Protein AF-0000000067518694 (afdb_homodimer)

Sequence (152 aa):
MKNTDKRNRLDDMMFHYRVTKNNIVLIEYYGKQIMILKGTAAEKFLNKINHAHNDTEKQLIMAKVTGNFKRGNERQMKNTDKRNRLDDMMFHYRVTKNNIVLIEYYGKQIMILKGTAAEKFLNKINHAHNDTEKQLIMAKVTGNFKRGNERQ

Secondary structure (DSSP, 8-state):
------S----S--EEEEE-TTS-EEEEETTEEEEEE-HHHHHHHHHHHHH--SHHHHHHHHHHHHT---------/------S----S--EEEEE-TTS-EEEEETTEEEEEE-HHHHHHHHHHHHH--SHHHHHHHHHHHHT---------

Radius of gyration: 19.6 Å; Cα contacts (8 Å, |Δi|>4): 189; chains: 2; bounding box: 45×92×35 Å

Nearest PDB structures (foldseek):
  6a28-assembly1_B  TM=5.144E-01  e=1.623E+00  Deinococcus radiodurans R1 = ATCC 13939 = DSM 20539
  4cug-assembly1_B  TM=4.477E-01  e=6.730E+00  Rhodothermus marinus DSM 4252
  3gvp-assembly1_D  TM=3.751E-01  e=4.566E+00  Homo sapiens
  4c0q-assembly2_B  TM=6.934E-01  e=8.741E+00  Homo sapiens
  4c0q-assembly1_A  TM=6.419E-01  e=9.324E+00  Homo sapiens

Foldseek 3Di:
DPVPVVPDVVPPLQWDWDADPQLWIFIGGNRHGQDIDDDPRSVVLVVQCVPDPDSVSNSVSSCVVSVVDDPPDPPD/DPVPVVPDVVPPLQWDWDADPQLWIFIGGNRHGQDIDDDPRSVVLVVQCVPDPDSVSNSVSSCVVSVVDDPPCPPD

Organism: Bacillus anthracis (NCBI:txid1392)

Structure (mmCIF, N/CA/C/O backbone):
data_AF-0000000067518694-model_v1
#
loop_
_entity.id
_entity.type
_entity.pdbx_description
1 polymer 'Uncharacterized protein'
#
loop_
_atom_site.group_PDB
_atom_site.id
_atom_site.type_symbol
_atom_site.label_atom_id
_atom_site.label_alt_id
_atom_site.label_comp_id
_atom_site.label_asym_id
_atom_site.label_entity_id
_atom_site.label_seq_id
_atom_site.pdbx_PDB_ins_code
_atom_site.Cartn_x
_atom_site.Cartn_y
_atom_site.Cartn_z
_atom_site.occupancy
_atom_site.B_iso_or_equiv
_atom_site.auth_seq_id
_atom_site.auth_comp_id
_atom_site.auth_asym_id
_atom_site.auth_atom_id
_atom_site.pdbx_PDB_model_num
ATOM 1 N N . MET A 1 1 ? -4.824 47.688 8.5 1 35.81 1 MET A N 1
ATOM 2 C CA . MET A 1 1 ? -4.562 46.375 9.094 1 35.81 1 MET A CA 1
ATOM 3 C C . MET A 1 1 ? -4.566 45.281 8.031 1 35.81 1 MET A C 1
ATOM 5 O O . MET A 1 1 ? -5.543 45.156 7.297 1 35.81 1 MET A O 1
ATOM 9 N N . LYS A 1 2 ? -3.447 45.094 7.359 1 37.94 2 LYS A N 1
ATOM 10 C CA . LYS A 1 2 ? -3.277 44.125 6.285 1 37.94 2 LYS A CA 1
ATOM 11 C C . LYS A 1 2 ? -3.779 42.75 6.707 1 37.94 2 LYS A C 1
ATOM 13 O O . LYS A 1 2 ? -3.264 42.156 7.66 1 37.94 2 LYS A O 1
ATOM 18 N N . ASN A 1 3 ? -5.145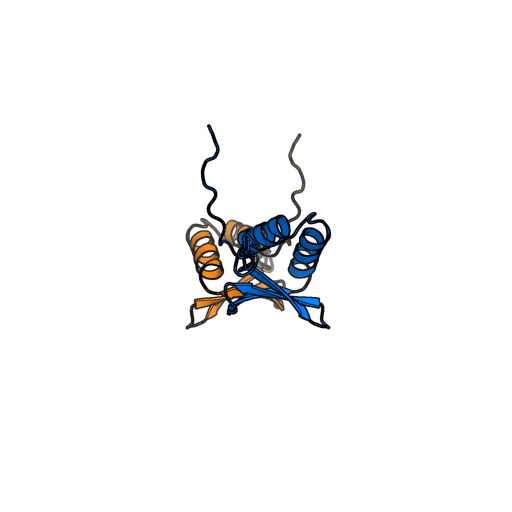 42.656 6.91 1 35.62 3 ASN A N 1
ATOM 19 C CA . ASN A 1 3 ? -5.75 41.344 7.188 1 35.62 3 ASN A CA 1
ATOM 20 C C . ASN A 1 3 ? -5.078 40.25 6.387 1 35.62 3 ASN A C 1
ATOM 22 O O . ASN A 1 3 ? -5.207 40.188 5.164 1 35.62 3 ASN A O 1
ATOM 26 N N . THR A 1 4 ? -3.777 40.062 6.523 1 41.81 4 THR A N 1
ATOM 27 C CA . THR A 1 4 ? -3.17 38.844 5.961 1 41.81 4 THR A CA 1
ATOM 28 C C . THR A 1 4 ? -4.102 37.656 6.109 1 41.81 4 THR A C 1
ATOM 30 O O . THR A 1 4 ? -4.676 37.438 7.18 1 41.81 4 THR A O 1
ATOM 33 N N . ASP A 1 5 ? -5.004 37.594 5.168 1 41 5 ASP A N 1
ATOM 34 C CA . ASP A 1 5 ? -5.902 36.438 5.074 1 41 5 ASP A CA 1
ATOM 35 C C . ASP A 1 5 ? -5.242 35.188 5.625 1 41 5 ASP A C 1
ATOM 37 O O . ASP A 1 5 ? -4.34 34.625 4.996 1 41 5 ASP A O 1
ATOM 41 N N . LYS A 1 6 ? -4.688 35.094 6.742 1 43.38 6 LYS A N 1
ATOM 42 C CA . LYS A 1 6 ? -4.211 33.906 7.465 1 43.38 6 LYS A CA 1
ATOM 43 C C . LYS A 1 6 ? -5.055 32.688 7.129 1 43.38 6 LYS A C 1
ATOM 45 O O . LYS A 1 6 ? -4.812 31.609 7.66 1 43.38 6 LYS A O 1
ATOM 50 N N . ARG A 1 7 ? -6.336 33.031 6.812 1 38.59 7 ARG A N 1
ATOM 51 C CA . ARG A 1 7 ? -7.219 31.875 6.797 1 38.59 7 ARG A CA 1
ATOM 52 C C . ARG A 1 7 ? -6.57 30.703 6.062 1 38.59 7 ARG A C 1
ATOM 54 O O . ARG A 1 7 ? -6.52 29.578 6.582 1 38.59 7 ARG A O 1
ATOM 61 N N . ASN A 1 8 ? -6.922 30.453 4.672 1 41.44 8 ASN A N 1
ATOM 62 C CA . ASN A 1 8 ? -7.297 29.328 3.812 1 41.44 8 ASN A CA 1
ATOM 63 C C . ASN A 1 8 ? -6.082 28.516 3.391 1 41.44 8 ASN A C 1
ATOM 65 O O . ASN A 1 8 ? -6.062 27.938 2.299 1 41.44 8 ASN A O 1
ATOM 69 N N . ARG A 1 9 ? -4.977 28.953 3.568 1 43.22 9 ARG A N 1
ATOM 70 C CA . ARG A 1 9 ? -3.865 28.062 3.258 1 43.22 9 ARG A CA 1
ATOM 71 C C . ARG A 1 9 ? -4.09 26.672 3.857 1 43.22 9 ARG A C 1
ATOM 73 O O . ARG A 1 9 ? -3.414 26.297 4.812 1 43.22 9 ARG A O 1
ATOM 80 N N . LEU A 1 10 ? -5.25 26.375 4.312 1 45.94 10 LEU A N 1
ATOM 81 C CA . LEU A 1 10 ? -5.598 25.016 4.668 1 45.94 10 LEU A CA 1
ATOM 82 C C . LEU A 1 10 ? -4.629 24.016 4.027 1 45.94 10 LEU A C 1
ATOM 84 O O . LEU A 1 10 ? -4.535 23.938 2.801 1 45.94 10 LEU A O 1
ATOM 88 N N . ASP A 1 11 ? -3.482 23.938 4.555 1 52.94 11 ASP A N 1
ATOM 89 C CA . ASP A 1 11 ? -2.342 23.078 4.262 1 52.94 11 ASP A CA 1
ATOM 90 C C . ASP A 1 11 ? -2.764 21.875 3.424 1 52.94 11 ASP A C 1
ATOM 92 O O . ASP A 1 11 ? -3.869 21.359 3.586 1 52.94 11 ASP A O 1
ATOM 96 N N . ASP A 1 12 ? -2.494 21.906 2.113 1 67.25 12 ASP A N 1
ATOM 97 C CA . ASP A 1 12 ? -2.477 20.906 1.052 1 67.25 12 ASP A CA 1
ATOM 98 C C . ASP A 1 12 ? -2.229 19.516 1.618 1 67.25 12 ASP A C 1
ATOM 100 O O . ASP A 1 12 ? -1.441 18.75 1.063 1 67.25 12 ASP A O 1
ATOM 104 N N . MET A 1 13 ? -2.68 19.391 2.893 1 86.12 13 MET A N 1
ATOM 105 C CA . MET A 1 13 ? -2.592 18.047 3.441 1 86.12 13 MET A CA 1
ATOM 106 C C . MET A 1 13 ? -3.816 17.219 3.059 1 86.12 13 MET A C 1
ATOM 108 O O . MET A 1 13 ? -4.777 17.141 3.824 1 86.12 13 MET A O 1
ATOM 112 N N . MET A 1 14 ? -3.818 16.688 1.985 1 94.06 14 MET A N 1
ATOM 113 C CA . MET A 1 14 ? -4.93 15.914 1.434 1 94.06 14 MET A CA 1
ATOM 114 C C . MET A 1 14 ? -4.914 14.484 1.958 1 94.06 14 MET A C 1
ATOM 116 O O . MET A 1 14 ? -5.961 13.844 2.062 1 94.06 14 MET A O 1
ATOM 120 N N . PHE A 1 15 ? -3.738 14.203 2.277 1 97.31 15 PHE A N 1
ATOM 121 C CA . PHE A 1 15 ? -3.623 12.859 2.83 1 97.31 15 PHE A CA 1
ATOM 122 C C . PHE A 1 15 ? -3.736 12.891 4.348 1 97.31 15 PHE A C 1
ATOM 124 O O . PHE A 1 15 ? -3.197 13.789 5 1 97.31 15 PHE A O 1
ATOM 131 N N . HIS A 1 16 ? -4.438 11.914 4.891 1 97.69 16 HIS A N 1
ATOM 132 C CA .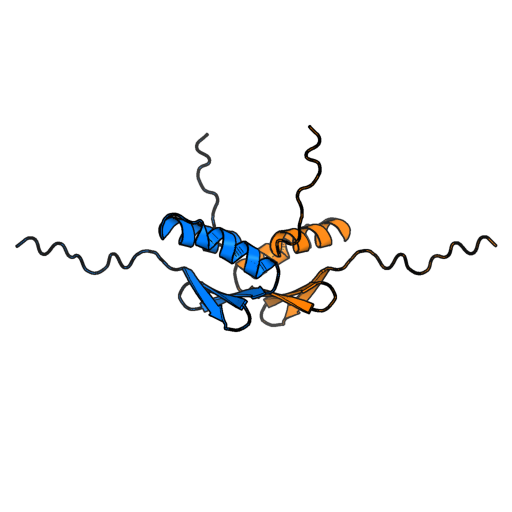 HIS A 1 16 ? -4.535 11.672 6.328 1 97.69 16 HIS A CA 1
ATOM 133 C C . HIS A 1 16 ? -4.414 10.18 6.637 1 97.69 16 HIS A C 1
ATOM 135 O O . HIS A 1 16 ? -4.73 9.344 5.793 1 97.69 16 HIS A O 1
ATOM 141 N N . TYR A 1 17 ? -3.887 9.875 7.773 1 98.44 17 TYR A N 1
ATOM 142 C CA . TYR A 1 17 ? -3.893 8.484 8.227 1 98.44 17 TYR A CA 1
ATOM 143 C C . TYR A 1 17 ? -4.387 8.391 9.664 1 98.44 17 TYR A C 1
ATOM 145 O O . TYR A 1 17 ? -4.297 9.352 10.43 1 98.44 17 TYR A O 1
ATOM 153 N N . ARG A 1 18 ? -4.973 7.223 9.969 1 98.19 18 ARG A N 1
ATOM 154 C CA . ARG A 1 18 ? -5.371 6.875 11.328 1 98.19 18 ARG A CA 1
ATOM 155 C C . ARG A 1 18 ? -4.863 5.488 11.711 1 98.19 18 ARG A C 1
ATOM 157 O O . ARG A 1 18 ? -4.738 4.609 10.852 1 98.19 18 ARG A O 1
ATOM 164 N N . VAL A 1 19 ? -4.586 5.371 13.031 1 98.19 19 VAL A N 1
ATOM 165 C CA . VAL A 1 19 ? -4.148 4.086 13.562 1 98.19 19 VAL A CA 1
ATOM 166 C C . VAL A 1 19 ? -5.195 3.541 14.531 1 98.19 19 VAL A C 1
ATOM 168 O O . VAL A 1 19 ? -5.625 4.242 15.445 1 98.19 19 VAL A O 1
ATOM 171 N N . THR A 1 20 ? -5.637 2.307 14.172 1 97.81 20 THR A N 1
ATOM 172 C CA . THR A 1 20 ? -6.613 1.69 15.062 1 97.81 20 THR A CA 1
ATOM 173 C C . THR A 1 20 ? -5.922 0.986 16.219 1 97.81 20 THR A C 1
ATOM 175 O O . THR A 1 20 ? -4.699 0.834 16.219 1 97.81 20 THR A O 1
ATOM 178 N N . LYS A 1 21 ? -6.668 0.574 17.281 1 95.12 21 LYS A N 1
ATOM 179 C CA . LYS A 1 21 ? -6.148 -0.087 18.469 1 95.12 21 LYS A CA 1
ATOM 180 C C . LYS A 1 21 ? -5.402 -1.368 18.109 1 95.12 21 LYS A C 1
ATOM 182 O O . LYS A 1 21 ? -4.438 -1.741 18.781 1 95.12 21 LYS A O 1
ATOM 187 N N . ASN A 1 22 ? -5.746 -1.997 16.953 1 94.5 22 ASN A N 1
ATOM 188 C CA . ASN A 1 22 ? -5.133 -3.25 16.531 1 94.5 22 ASN A CA 1
ATOM 189 C C . ASN A 1 22 ? -3.965 -3.008 15.578 1 94.5 22 ASN A C 1
ATOM 191 O O . ASN A 1 22 ? -3.578 -3.902 14.82 1 94.5 22 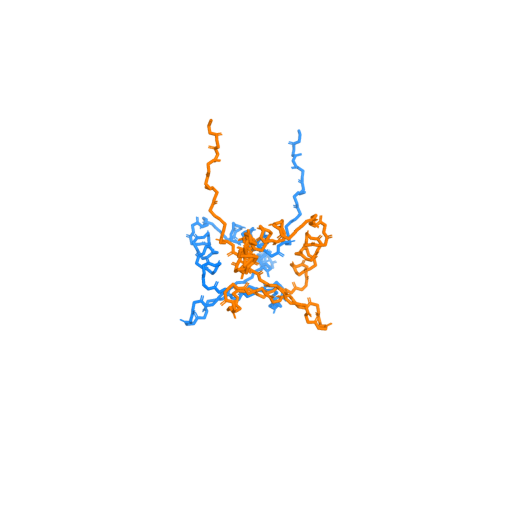ASN A O 1
ATOM 195 N N . ASN A 1 23 ? -3.488 -1.803 15.539 1 95.31 23 ASN A N 1
ATOM 196 C CA . ASN A 1 23 ? -2.311 -1.407 14.773 1 95.31 23 ASN A CA 1
ATOM 197 C C . ASN A 1 23 ? -2.559 -1.52 13.266 1 95.31 23 ASN A C 1
ATOM 199 O O . ASN A 1 23 ? -1.645 -1.846 12.508 1 95.31 23 ASN A O 1
ATOM 203 N N . ILE A 1 24 ? -3.814 -1.326 12.945 1 98.19 24 ILE A N 1
ATOM 204 C CA . ILE A 1 24 ? -4.199 -1.18 11.547 1 98.19 24 ILE A CA 1
ATOM 205 C C . ILE A 1 24 ? -4.117 0.289 11.141 1 98.19 24 ILE A C 1
ATOM 207 O O . ILE A 1 24 ? -4.527 1.174 11.891 1 98.19 24 ILE A O 1
ATOM 211 N N . VAL A 1 25 ? -3.477 0.532 9.891 1 98.75 25 VAL A N 1
ATOM 212 C CA . VAL A 1 25 ? -3.354 1.906 9.414 1 98.75 25 VAL A CA 1
ATOM 213 C C . VAL A 1 25 ? -4.352 2.152 8.281 1 98.75 25 VAL A C 1
ATOM 215 O O . VAL A 1 25 ? -4.375 1.413 7.297 1 98.75 25 VAL A O 1
ATOM 218 N N . LEU A 1 26 ? -5.223 3.141 8.461 1 98.75 26 LEU A N 1
ATOM 219 C CA . LEU A 1 26 ? -6.152 3.604 7.441 1 98.75 26 LEU A CA 1
ATOM 220 C C . LEU A 1 26 ? -5.645 4.887 6.785 1 98.75 26 LEU A C 1
ATOM 222 O O . LEU A 1 26 ? -5.441 5.895 7.465 1 98.75 26 LEU A O 1
ATOM 226 N N . ILE A 1 27 ? -5.387 4.805 5.512 1 98.44 27 ILE A N 1
ATOM 227 C CA . ILE A 1 27 ? -4.922 5.988 4.797 1 98.44 27 ILE A CA 1
ATOM 228 C C . ILE A 1 27 ? -6.051 6.543 3.928 1 98.44 27 ILE A C 1
ATOM 230 O O . ILE A 1 27 ? -6.688 5.797 3.178 1 98.44 27 ILE A O 1
ATOM 234 N N . GLU A 1 28 ? -6.258 7.875 4.078 1 98 28 GLU A N 1
ATOM 235 C CA . GLU A 1 28 ? -7.32 8.57 3.359 1 98 28 GLU A CA 1
ATOM 236 C C . GLU A 1 28 ? -6.754 9.633 2.428 1 98 28 GLU A C 1
ATOM 238 O O . GLU A 1 28 ? -5.742 10.266 2.738 1 98 28 GLU A O 1
ATOM 243 N N . TYR A 1 29 ? -7.387 9.781 1.304 1 95.94 29 TYR A N 1
ATOM 244 C CA . TYR A 1 29 ? -7.16 10.859 0.343 1 95.94 29 TYR A CA 1
ATOM 245 C C . TYR A 1 29 ? -8.445 11.633 0.079 1 95.94 29 TYR A C 1
ATOM 247 O O . TYR A 1 29 ? -9.445 11.055 -0.359 1 95.94 29 TYR A O 1
ATOM 255 N N . TYR A 1 30 ? -8.469 12.961 0.428 1 94.44 30 TYR A N 1
ATOM 256 C CA . TYR A 1 30 ? -9.656 13.797 0.328 1 94.44 30 TYR A CA 1
ATOM 257 C C . TYR A 1 30 ? -10.828 13.172 1.082 1 94.44 30 TYR A C 1
ATOM 259 O O . TYR A 1 30 ? -11.953 13.133 0.576 1 94.44 30 TYR A O 1
ATOM 267 N N . GLY A 1 31 ? -10.484 12.523 2.193 1 94.19 31 GLY A N 1
ATOM 268 C CA . GLY A 1 31 ? -11.516 12.008 3.078 1 94.19 31 GLY A CA 1
ATOM 269 C C . GLY A 1 31 ? -11.969 10.602 2.719 1 94.19 31 GLY A C 1
ATOM 270 O O . GLY A 1 31 ? -12.781 10.008 3.424 1 94.19 31 GLY A O 1
ATOM 271 N N . LYS A 1 32 ? -11.398 10.109 1.646 1 95.5 32 LYS A N 1
ATOM 272 C CA . LYS A 1 32 ? -11.75 8.758 1.218 1 95.5 32 LYS A CA 1
ATOM 273 C C . LYS A 1 32 ? -10.664 7.754 1.604 1 95.5 32 LYS A C 1
ATOM 275 O O . LYS A 1 32 ? -9.477 8.023 1.428 1 95.5 32 LYS A O 1
ATOM 280 N N . GLN A 1 33 ? -11.164 6.664 2.217 1 97.5 33 GLN A N 1
ATOM 281 C CA . GLN A 1 33 ? -10.211 5.613 2.549 1 97.5 33 GLN A CA 1
ATOM 282 C C . GLN A 1 33 ? -9.75 4.871 1.297 1 97.5 33 GLN A C 1
ATOM 284 O O . GLN A 1 33 ? -10.547 4.203 0.638 1 97.5 33 GLN A O 1
ATOM 289 N N . ILE A 1 34 ? -8.406 4.945 1.05 1 97.62 34 ILE A N 1
ATOM 290 C CA . ILE A 1 34 ? -7.965 4.383 -0.22 1 97.62 34 ILE A CA 1
ATOM 291 C C . ILE A 1 34 ? -6.914 3.303 0.032 1 97.62 34 ILE A C 1
ATOM 293 O O . ILE A 1 34 ? -6.484 2.619 -0.899 1 97.62 34 ILE A O 1
ATOM 297 N N . MET A 1 35 ? -6.484 3.139 1.305 1 98.5 35 MET A N 1
ATOM 298 C CA . MET A 1 35 ? -5.512 2.096 1.617 1 98.5 35 MET A CA 1
ATOM 299 C C . MET A 1 35 ? -5.625 1.665 3.076 1 98.5 35 MET A C 1
ATOM 301 O O . MET A 1 35 ? -5.824 2.5 3.959 1 98.5 35 MET A O 1
ATOM 305 N N . ILE A 1 36 ? -5.551 0.308 3.264 1 98.75 36 ILE A N 1
ATOM 306 C CA . ILE A 1 36 ? -5.488 -0.287 4.594 1 98.75 36 ILE A CA 1
ATOM 307 C C . ILE A 1 36 ? -4.223 -1.133 4.723 1 98.75 36 ILE A C 1
ATOM 309 O O . ILE A 1 36 ? -3.945 -1.979 3.869 1 98.75 36 ILE A O 1
ATOM 313 N N . LEU A 1 37 ? -3.43 -0.839 5.672 1 98.44 37 LEU A N 1
ATOM 314 C CA . LEU A 1 37 ? -2.193 -1.561 5.949 1 98.44 37 LEU A CA 1
ATOM 315 C C . LEU A 1 37 ? -2.289 -2.318 7.266 1 98.44 37 LEU A C 1
ATOM 317 O O . LEU A 1 37 ? -2.799 -1.79 8.258 1 98.44 37 LEU A O 1
ATOM 321 N N . LYS A 1 38 ? -1.817 -3.578 7.238 1 97.75 38 LYS A N 1
ATOM 322 C CA . LYS A 1 38 ? -1.792 -4.414 8.438 1 97.75 38 LYS A CA 1
ATOM 323 C C . LYS A 1 38 ? -0.418 -5.047 8.641 1 97.75 38 LYS A C 1
ATOM 325 O O . LYS A 1 38 ? 0.394 -5.086 7.711 1 97.75 38 LYS A O 1
ATOM 330 N N . GLY A 1 39 ? -0.158 -5.465 9.859 1 94.56 39 GLY A N 1
ATOM 331 C CA . GLY A 1 39 ? 1.055 -6.211 10.156 1 94.56 39 GLY A CA 1
ATOM 332 C C . GLY A 1 39 ? 2.322 -5.453 9.805 1 94.56 39 GLY A C 1
ATOM 333 O O . GLY A 1 39 ? 2.471 -4.285 10.172 1 94.56 39 GLY A O 1
ATOM 334 N N . THR A 1 40 ? 3.195 -6.129 9.086 1 93.81 40 THR A N 1
ATOM 335 C CA . THR A 1 40 ? 4.512 -5.586 8.766 1 93.81 40 THR A CA 1
ATOM 336 C C . THR A 1 40 ? 4.387 -4.336 7.902 1 93.81 40 THR A C 1
ATOM 338 O O . THR A 1 40 ? 5.148 -3.381 8.07 1 93.81 40 THR A O 1
ATOM 341 N N . ALA A 1 41 ? 3.449 -4.262 7.004 1 95.69 41 ALA A N 1
ATOM 342 C CA . ALA A 1 41 ? 3.232 -3.098 6.152 1 95.69 41 ALA A CA 1
ATOM 343 C C . ALA A 1 41 ? 2.877 -1.867 6.98 1 95.69 41 ALA A C 1
ATOM 345 O O . ALA A 1 41 ? 3.379 -0.771 6.723 1 95.69 41 ALA A O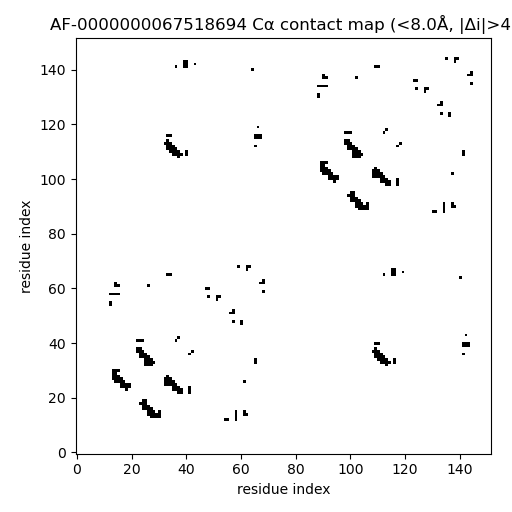 1
ATOM 346 N N . ALA A 1 42 ? 2.016 -2.117 8 1 98 42 ALA A N 1
ATOM 347 C CA . ALA A 1 42 ? 1.637 -1.025 8.898 1 98 42 ALA A CA 1
ATOM 348 C C . ALA A 1 42 ? 2.84 -0.53 9.695 1 98 42 ALA A C 1
ATOM 350 O O . ALA A 1 42 ? 3.057 0.678 9.812 1 98 42 ALA A O 1
ATOM 351 N N . GLU A 1 43 ? 3.617 -1.479 10.188 1 96.88 43 GLU A N 1
ATOM 352 C CA . GLU A 1 43 ? 4.785 -1.141 10.992 1 96.88 43 GLU A CA 1
ATOM 353 C C . GLU A 1 43 ? 5.785 -0.303 10.203 1 96.88 43 GLU A C 1
ATOM 355 O O . GLU A 1 43 ? 6.293 0.702 10.703 1 96.88 43 GLU A O 1
ATOM 360 N N . LYS A 1 44 ? 5.98 -0.675 8.969 1 96.06 44 LYS A N 1
ATOM 361 C CA . LYS A 1 44 ? 6.941 0.029 8.117 1 96.06 44 LYS A CA 1
ATOM 362 C C . LYS A 1 44 ? 6.449 1.433 7.781 1 96.06 44 LYS A C 1
ATOM 364 O O . LYS A 1 44 ? 7.219 2.393 7.816 1 96.06 44 LYS A O 1
ATOM 369 N N . PHE A 1 45 ? 5.168 1.543 7.496 1 97.81 45 PHE A N 1
ATOM 370 C CA . PHE A 1 45 ? 4.578 2.846 7.215 1 97.81 45 PHE A CA 1
ATOM 371 C C . PHE A 1 45 ? 4.719 3.773 8.414 1 97.81 45 PHE A C 1
ATOM 373 O O . PHE A 1 45 ? 5.156 4.918 8.273 1 97.81 45 PHE A O 1
ATOM 380 N N . LEU A 1 46 ? 4.383 3.258 9.578 1 98.06 46 LEU A N 1
ATOM 381 C CA . LEU A 1 46 ? 4.41 4.074 10.789 1 98.06 46 LEU A CA 1
ATOM 382 C C . LEU A 1 46 ? 5.836 4.492 11.125 1 98.06 46 LEU A C 1
ATOM 384 O O . LEU A 1 46 ? 6.062 5.605 11.609 1 98.06 46 LEU A O 1
ATOM 388 N N . ASN A 1 47 ? 6.781 3.549 10.906 1 97.5 47 ASN A N 1
ATOM 389 C CA . ASN A 1 47 ? 8.18 3.896 11.125 1 97.5 47 ASN A CA 1
ATOM 390 C C . ASN A 1 47 ? 8.609 5.078 10.258 1 97.5 47 ASN A C 1
ATOM 392 O O . ASN A 1 47 ? 9.258 6.004 10.742 1 97.5 47 ASN A O 1
ATOM 396 N N . LYS A 1 48 ? 8.172 5.078 8.977 1 97.56 48 LYS A N 1
ATOM 397 C CA . LYS A 1 48 ? 8.477 6.176 8.07 1 97.56 48 LYS A CA 1
ATOM 398 C C . LYS A 1 48 ? 7.824 7.477 8.531 1 97.56 48 LYS A C 1
ATOM 400 O O . LYS A 1 48 ? 8.461 8.531 8.547 1 97.56 48 LYS A O 1
ATOM 405 N N . ILE A 1 49 ? 6.605 7.375 8.961 1 98.06 49 ILE A N 1
ATOM 406 C CA . ILE A 1 49 ? 5.828 8.539 9.383 1 98.06 49 ILE A CA 1
ATOM 407 C C . ILE A 1 49 ? 6.453 9.141 10.641 1 98.06 49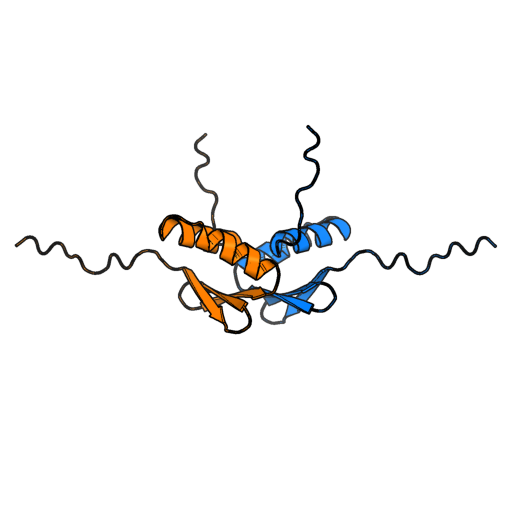 ILE A C 1
ATOM 409 O O . ILE A 1 49 ? 6.562 10.367 10.758 1 98.06 49 ILE A O 1
ATOM 413 N N . ASN A 1 50 ? 6.852 8.273 11.508 1 97.5 50 ASN A N 1
ATOM 414 C CA . ASN A 1 50 ? 7.406 8.727 12.781 1 97.5 50 ASN A CA 1
ATOM 415 C C . ASN A 1 50 ? 8.773 9.391 12.594 1 97.5 50 ASN A C 1
ATOM 417 O O . ASN A 1 50 ? 9.195 10.188 13.43 1 97.5 50 ASN A O 1
ATOM 421 N N . HIS A 1 51 ? 9.43 9.07 11.5 1 97.88 51 HIS A N 1
ATOM 422 C CA . HIS A 1 51 ? 10.758 9.633 11.25 1 97.88 51 HIS A CA 1
ATOM 423 C C . HIS A 1 51 ? 10.672 10.867 10.352 1 97.88 51 HIS A C 1
ATOM 425 O O . HIS A 1 51 ? 11.68 11.516 10.086 1 97.88 51 HIS A O 1
ATOM 431 N N . ALA A 1 52 ? 9.477 11.148 9.82 1 97.06 52 ALA A N 1
ATOM 432 C CA . ALA A 1 52 ? 9.281 12.352 9.008 1 97.06 52 ALA A CA 1
ATOM 433 C C . ALA A 1 52 ? 9.484 13.617 9.844 1 97.06 52 ALA A C 1
ATOM 435 O O . ALA A 1 52 ? 9.055 13.68 10.992 1 97.06 52 ALA A O 1
ATOM 436 N N . HIS A 1 53 ? 10.07 14.578 9.266 1 96.62 53 HIS A N 1
ATOM 437 C CA . HIS A 1 53 ? 10.477 15.773 10.008 1 96.62 53 HIS A CA 1
ATOM 438 C C . HIS A 1 53 ? 9.352 16.797 10.047 1 96.62 53 HIS A C 1
ATOM 440 O O . HIS A 1 53 ? 9.336 17.672 10.922 1 96.62 53 HIS A O 1
ATOM 446 N N . ASN A 1 54 ? 8.5 16.766 9.07 1 95.38 54 ASN A N 1
ATOM 447 C CA . ASN A 1 54 ? 7.418 17.75 8.992 1 95.38 54 ASN A CA 1
ATOM 448 C C . ASN A 1 54 ? 6.211 17.203 8.242 1 95.38 54 ASN A C 1
ATOM 450 O O . ASN A 1 54 ? 6.254 16.078 7.727 1 95.38 54 ASN A O 1
ATOM 454 N N . ASP A 1 55 ? 5.195 18 8.195 1 94.12 55 ASP A N 1
A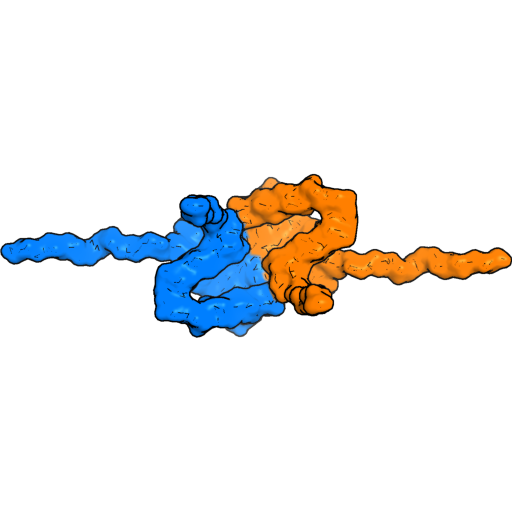TOM 455 C CA . ASP A 1 55 ? 3.934 17.562 7.613 1 94.12 55 ASP A CA 1
ATOM 456 C C . ASP A 1 55 ? 4.074 17.328 6.109 1 94.12 55 ASP A C 1
ATOM 458 O O . ASP A 1 55 ? 3.426 16.453 5.543 1 94.12 55 ASP A O 1
ATOM 462 N N . THR A 1 56 ? 4.836 18.156 5.5 1 94.38 56 THR A N 1
ATOM 463 C CA . THR A 1 56 ? 5.051 18 4.066 1 94.38 56 THR A CA 1
ATOM 464 C C . THR A 1 56 ? 5.637 16.625 3.756 1 94.38 56 THR A C 1
ATOM 466 O O . THR A 1 56 ? 5.207 15.961 2.811 1 94.38 56 THR A O 1
ATOM 469 N N . GLU A 1 57 ? 6.535 16.156 4.59 1 95.81 57 GLU 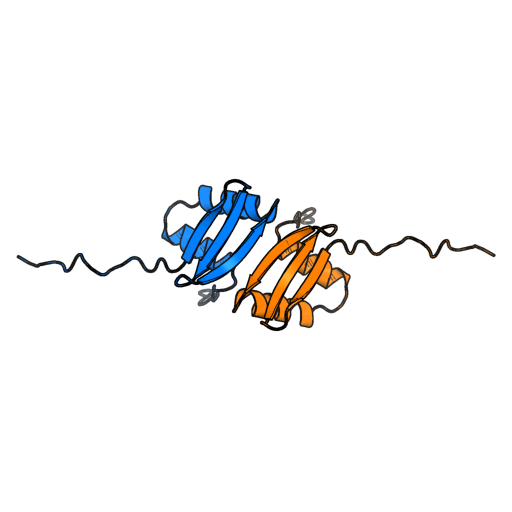A N 1
ATOM 470 C CA . GLU A 1 57 ? 7.148 14.852 4.414 1 95.81 57 GLU A CA 1
ATOM 471 C C . GLU A 1 57 ? 6.145 13.734 4.66 1 95.81 57 GLU A C 1
ATOM 473 O O . GLU A 1 57 ? 6.133 12.727 3.943 1 95.81 57 GLU A O 1
ATOM 478 N N . LYS A 1 58 ? 5.324 13.875 5.633 1 97.5 58 LYS A N 1
ATOM 479 C CA . LYS A 1 58 ? 4.277 12.891 5.891 1 97.5 58 LYS A CA 1
ATOM 480 C C . LYS A 1 58 ? 3.318 12.789 4.711 1 97.5 58 LYS A C 1
ATOM 482 O O . LYS A 1 58 ? 2.904 11.688 4.336 1 97.5 58 LYS A O 1
ATOM 487 N N . GLN A 1 59 ? 3.037 14 4.141 1 96.88 59 GLN A N 1
ATOM 488 C CA . GLN A 1 59 ? 2.174 14.016 2.967 1 96.88 59 GLN A CA 1
ATOM 489 C C . GLN A 1 59 ? 2.809 13.25 1.807 1 96.88 59 GLN A C 1
ATOM 491 O O . GLN A 1 59 ? 2.135 12.484 1.118 1 96.88 59 GLN A O 1
ATOM 496 N N . LEU A 1 60 ? 4.121 13.391 1.676 1 95.56 60 LEU A N 1
ATOM 497 C CA . LEU A 1 60 ? 4.863 12.734 0.604 1 95.56 60 LEU A CA 1
ATOM 498 C C . LEU A 1 60 ? 4.906 11.219 0.818 1 95.56 60 LEU A C 1
ATOM 500 O O . LEU A 1 60 ? 4.734 10.453 -0.129 1 95.56 60 LEU A O 1
ATOM 504 N N . ILE A 1 61 ? 5.07 10.805 2.039 1 96.81 61 ILE A N 1
ATOM 505 C CA . ILE A 1 61 ? 5.113 9.383 2.369 1 96.81 61 ILE A CA 1
ATOM 506 C C . ILE A 1 61 ? 3.783 8.727 2.008 1 96.81 61 ILE A C 1
ATOM 508 O O . ILE A 1 61 ? 3.758 7.668 1.371 1 96.81 61 ILE A O 1
ATOM 512 N N . MET A 1 62 ? 2.709 9.398 2.361 1 97.44 62 MET A N 1
ATOM 513 C CA . MET A 1 62 ? 1.392 8.836 2.074 1 97.44 62 MET A CA 1
ATOM 514 C C . MET A 1 62 ? 1.111 8.844 0.575 1 97.44 62 MET A C 1
ATOM 516 O O . MET A 1 62 ? 0.541 7.895 0.039 1 97.44 62 MET A O 1
ATOM 520 N N . ALA A 1 63 ? 1.509 9.891 -0.071 1 96.44 63 ALA A N 1
ATOM 521 C CA . ALA A 1 63 ? 1.344 9.945 -1.521 1 96.44 63 ALA A CA 1
ATOM 522 C C . ALA A 1 63 ? 2.098 8.812 -2.203 1 96.44 63 ALA A C 1
ATOM 524 O O . ALA A 1 63 ? 1.565 8.156 -3.105 1 96.44 63 ALA A O 1
ATOM 525 N N . LYS A 1 64 ? 3.281 8.5 -1.755 1 94.25 64 LYS A N 1
ATOM 526 C CA . LYS A 1 64 ? 4.121 7.477 -2.357 1 94.25 64 LYS A CA 1
ATOM 527 C C . LYS A 1 64 ? 3.553 6.082 -2.111 1 94.25 64 LYS A C 1
ATOM 529 O O . LYS A 1 64 ? 3.438 5.277 -3.039 1 94.25 64 LYS A O 1
ATOM 534 N N . VAL A 1 65 ? 3.148 5.879 -0.881 1 95.81 65 VAL A N 1
ATOM 535 C CA . VAL A 1 65 ? 2.715 4.527 -0.554 1 95.81 65 VAL A CA 1
ATOM 536 C C . VAL A 1 65 ? 1.394 4.223 -1.258 1 95.81 65 VAL A C 1
ATOM 538 O O . VAL A 1 65 ? 1.112 3.068 -1.591 1 95.81 65 VAL A O 1
ATOM 541 N N . THR A 1 66 ? 0.564 5.246 -1.572 1 95.94 66 THR A N 1
ATOM 542 C CA . THR A 1 66 ? -0.722 5.039 -2.23 1 95.94 66 THR A CA 1
ATOM 543 C C . THR A 1 66 ? -0.575 5.137 -3.746 1 95.94 66 THR A C 1
ATOM 545 O O . THR A 1 66 ? -1.537 4.914 -4.484 1 95.94 66 THR A O 1
ATOM 548 N N . GLY A 1 67 ? 0.606 5.469 -4.234 1 91.06 67 GLY A N 1
ATOM 549 C CA . GLY A 1 67 ? 0.828 5.57 -5.668 1 91.06 67 GLY A CA 1
ATOM 550 C C . GLY A 1 67 ? 0.304 6.867 -6.262 1 91.06 67 GLY A C 1
ATOM 551 O O . GLY A 1 67 ? 0.08 6.953 -7.469 1 91.06 67 GLY A O 1
ATOM 552 N N . ASN A 1 68 ? 0.006 7.766 -5.441 1 91.12 68 ASN A N 1
ATOM 553 C CA . ASN A 1 68 ? -0.51 9.047 -5.914 1 91.12 68 ASN A CA 1
ATOM 554 C C . ASN A 1 68 ? 0.59 10.102 -5.977 1 91.12 68 ASN A C 1
ATOM 556 O O . ASN A 1 68 ? 0.365 11.258 -5.621 1 91.12 68 ASN A O 1
ATOM 560 N N . PHE A 1 69 ? 1.739 9.617 -6.273 1 88 69 PHE A N 1
ATOM 561 C CA . PHE A 1 69 ? 2.908 10.484 -6.367 1 88 69 PHE A CA 1
ATOM 562 C C . PHE A 1 69 ? 3.424 10.547 -7.797 1 88 69 PHE A C 1
ATOM 564 O O . PHE A 1 69 ? 3.559 9.516 -8.461 1 88 69 PHE A O 1
ATOM 571 N N . LYS A 1 70 ? 3.373 11.656 -8.562 1 79.56 70 LYS A N 1
ATOM 572 C CA . LYS A 1 70 ? 3.941 11.82 -9.898 1 79.56 70 LYS A CA 1
ATOM 573 C C . LYS A 1 70 ? 5.414 12.227 -9.828 1 79.56 70 LYS A C 1
ATOM 575 O O . LYS A 1 70 ? 5.777 13.125 -9.07 1 79.56 70 LYS A O 1
ATOM 580 N N . ARG A 1 71 ? 6.355 11.305 -10.234 1 66.19 71 ARG A N 1
ATOM 581 C CA . ARG A 1 71 ? 7.773 11.656 -10.234 1 66.19 71 ARG A CA 1
ATOM 582 C C . ARG A 1 71 ? 8.047 12.828 -11.164 1 66.19 71 ARG A C 1
ATOM 584 O O . ARG A 1 71 ? 7.621 12.828 -12.32 1 66.19 71 ARG A O 1
ATOM 591 N N . GLY A 1 72 ? 7.559 13.883 -11.086 1 48.41 72 GLY A N 1
ATOM 592 C CA . GLY A 1 72 ? 7.902 14.93 -12.031 1 48.41 72 GLY A CA 1
ATOM 593 C C . GLY A 1 72 ? 9.383 14.977 -12.359 1 48.41 72 GLY A C 1
ATOM 594 O O . GLY A 1 72 ? 10.133 14.062 -12 1 48.41 72 GLY A O 1
ATOM 595 N N . ASN A 1 73 ? 10.07 16.406 -12.5 1 43.47 73 ASN A N 1
ATOM 596 C CA . ASN A 1 73 ? 11.281 16.859 -13.18 1 43.47 73 ASN A CA 1
ATOM 597 C C . ASN A 1 73 ? 12.531 16.297 -12.516 1 43.47 73 ASN A C 1
ATOM 599 O O . ASN A 1 73 ? 12.812 16.594 -11.352 1 43.47 73 ASN A O 1
ATOM 603 N N . GLU A 1 74 ? 12.836 14.867 -12.578 1 39.66 74 GLU A N 1
ATOM 604 C CA . GLU A 1 74 ? 14.289 14.797 -12.508 1 39.66 74 GLU A CA 1
ATOM 605 C C . GLU A 1 74 ? 14.93 16.016 -13.18 1 39.66 74 GLU A C 1
ATOM 607 O O . GLU A 1 74 ? 14.703 16.266 -14.359 1 39.66 74 GLU A O 1
ATOM 612 N N . ARG A 1 75 ? 15.055 16.953 -12.516 1 36.12 75 ARG A N 1
ATOM 613 C CA . ARG A 1 75 ? 15.984 17.922 -13.086 1 36.12 75 ARG A CA 1
ATOM 614 C C . ARG A 1 75 ? 17.203 17.219 -13.672 1 36.12 75 ARG A C 1
ATOM 616 O O . ARG A 1 75 ? 17.891 16.484 -12.977 1 36.12 75 ARG A O 1
ATOM 623 N N . GLN A 1 76 ? 17.219 16.656 -14.984 1 30.25 76 GLN A N 1
ATOM 624 C CA . GLN A 1 76 ? 18.469 16.703 -15.734 1 30.25 76 GLN A CA 1
ATOM 625 C C . GLN A 1 76 ? 19.141 18.062 -15.609 1 30.25 76 GLN A C 1
ATOM 627 O O . GLN A 1 76 ? 18.469 19.078 -15.422 1 30.25 76 GLN A O 1
ATOM 632 N N . MET B 1 1 ? 11.617 -46.438 -11.062 1 35.78 1 MET B N 1
ATOM 633 C CA . MET B 1 1 ? 10.758 -45.312 -11.375 1 35.78 1 MET B CA 1
ATOM 634 C C . MET B 1 1 ? 11.016 -44.156 -10.422 1 35.78 1 MET B C 1
ATOM 636 O O . MET B 1 1 ? 10.914 -44.312 -9.203 1 35.78 1 MET B O 1
ATOM 640 N N . LYS B 1 2 ? 12.062 -43.406 -10.68 1 38.06 2 LYS B N 1
ATOM 641 C CA . LYS B 1 2 ? 12.484 -42.281 -9.859 1 38.06 2 LYS B CA 1
ATOM 642 C C . LYS B 1 2 ? 11.312 -41.344 -9.555 1 38.06 2 LYS B C 1
ATOM 644 O O . LYS B 1 2 ? 10.711 -40.781 -10.469 1 38.06 2 LYS B O 1
ATOM 649 N N . ASN B 1 3 ? 10.344 -41.906 -8.742 1 35.66 3 ASN B N 1
ATOM 650 C CA . ASN B 1 3 ? 9.242 -41.062 -8.258 1 35.66 3 ASN B CA 1
ATOM 651 C C . ASN B 1 3 ? 9.711 -39.656 -7.961 1 35.66 3 ASN B C 1
ATOM 653 O O . ASN B 1 3 ? 10.453 -39.406 -7.004 1 35.66 3 ASN B O 1
ATOM 657 N N . THR B 1 4 ? 10.281 -38.969 -8.93 1 41.03 4 THR B N 1
ATOM 658 C CA . THR B 1 4 ? 10.508 -37.531 -8.727 1 41.03 4 THR B CA 1
ATOM 659 C C . THR B 1 4 ? 9.352 -36.906 -7.961 1 41.03 4 THR B C 1
ATOM 661 O O . THR B 1 4 ? 8.188 -37.188 -8.266 1 41.03 4 THR B O 1
ATOM 664 N N . ASP B 1 5 ? 9.422 -37.094 -6.676 1 40.84 5 ASP B N 1
ATOM 665 C CA . ASP B 1 5 ? 8.469 -36.469 -5.781 1 40.84 5 ASP B CA 1
ATOM 666 C C . ASP B 1 5 ? 7.965 -35.125 -6.371 1 40.84 5 ASP B C 1
ATOM 668 O O . ASP B 1 5 ? 8.711 -34.156 -6.453 1 40.84 5 ASP B O 1
ATOM 672 N N . LYS B 1 6 ? 7.457 -35.031 -7.496 1 43.34 6 LYS B N 1
ATOM 673 C CA . LYS B 1 6 ? 6.742 -33.906 -8.086 1 43.34 6 LYS B CA 1
ATOM 674 C C . LYS B 1 6 ? 5.977 -33.125 -7.023 1 43.34 6 LYS B C 1
ATOM 676 O O . LYS B 1 6 ? 5.188 -32.219 -7.348 1 43.34 6 LYS B O 1
ATOM 681 N N . ARG B 1 7 ? 5.715 -33.875 -5.914 1 38.69 7 ARG B N 1
ATOM 682 C CA . ARG B 1 7 ? 4.742 -33.219 -5.043 1 38.69 7 ARG B CA 1
ATOM 683 C C . ARG B 1 7 ? 5.039 -31.75 -4.918 1 38.69 7 ARG B C 1
ATOM 685 O O . ARG B 1 7 ? 4.168 -30.906 -5.168 1 38.69 7 ARG B O 1
ATOM 692 N N . ASN B 1 8 ? 5.457 -31.234 -3.578 1 41.19 8 ASN B N 1
ATOM 693 C CA . ASN B 1 8 ? 5.219 -30.141 -2.637 1 41.19 8 ASN B CA 1
ATOM 694 C C . ASN B 1 8 ? 5.941 -28.859 -3.059 1 41.19 8 ASN B C 1
ATOM 696 O O . ASN B 1 8 ? 6.445 -28.125 -2.215 1 41.19 8 ASN B O 1
ATOM 700 N N . ARG B 1 9 ? 6.691 -28.875 -3.982 1 42.94 9 ARG B N 1
ATOM 701 C CA . ARG B 1 9 ? 7.211 -27.578 -4.363 1 42.94 9 ARG B CA 1
ATOM 702 C C . ARG B 1 9 ? 6.105 -26.516 -4.371 1 42.94 9 ARG B C 1
ATOM 704 O O . ARG B 1 9 ? 5.578 -26.172 -5.43 1 42.94 9 ARG B O 1
ATOM 711 N N . LEU B 1 10 ? 5 -26.797 -3.791 1 45.66 10 LEU B N 1
ATOM 712 C CA . LEU B 1 10 ? 4.004 -25.766 -3.506 1 45.66 10 LEU B CA 1
ATOM 713 C C . LEU B 1 10 ? 4.625 -24.375 -3.59 1 45.66 10 LEU B C 1
ATOM 715 O O . LEU B 1 10 ? 5.535 -24.062 -2.82 1 45.66 10 LEU B O 1
ATOM 719 N N . ASP B 1 11 ? 4.895 -23.953 -4.742 1 52.94 11 ASP B N 1
ATOM 720 C CA . ASP B 1 11 ? 5.402 -22.672 -5.219 1 52.94 11 ASP B CA 1
ATOM 721 C C . ASP B 1 11 ? 5.27 -21.594 -4.145 1 52.94 11 ASP B C 1
ATOM 723 O O . ASP B 1 11 ? 4.324 -21.625 -3.355 1 52.94 11 ASP B O 1
ATOM 727 N N . ASP B 1 12 ? 6.371 -21.266 -3.461 1 66.88 12 ASP B N 1
ATOM 728 C CA . ASP B 1 12 ? 6.727 -20.141 -2.592 1 66.88 12 ASP B CA 1
ATOM 729 C C . ASP B 1 12 ? 5.883 -18.906 -2.908 1 66.88 12 ASP B C 1
ATOM 731 O O . ASP B 1 12 ? 6.395 -17.797 -2.941 1 66.88 12 ASP B O 1
ATOM 735 N N . MET B 1 13 ? 4.684 -19.25 -3.455 1 86.19 13 MET B N 1
ATOM 736 C CA . MET B 1 13 ? 3.773 -18.125 -3.668 1 86.19 13 MET B CA 1
ATOM 737 C C . MET B 1 13 ? 2.963 -17.844 -2.408 1 86.19 13 MET B C 1
ATOM 739 O O . MET B 1 13 ? 1.823 -18.297 -2.281 1 86.19 13 MET B O 1
ATOM 743 N N . MET B 1 14 ? 3.498 -17.203 -1.551 1 94.12 14 MET B N 1
ATOM 744 C CA . MET B 1 14 ? 2.895 -16.891 -0.258 1 94.12 14 MET B CA 1
ATOM 745 C C . MET B 1 14 ? 1.948 -15.703 -0.372 1 94.12 14 MET B C 1
ATOM 747 O O . MET B 1 14 ? 0.999 -15.578 0.404 1 94.12 14 MET B O 1
ATOM 751 N N . PHE B 1 15 ? 2.299 -15.016 -1.358 1 97.31 15 PHE B N 1
ATOM 752 C CA . PHE B 1 15 ? 1.428 -13.867 -1.574 1 97.31 15 PHE B CA 1
ATOM 753 C C . PHE B 1 15 ? 0.322 -14.203 -2.568 1 97.31 15 PHE B C 1
ATOM 755 O O . PHE B 1 15 ? 0.563 -14.891 -3.562 1 97.31 15 PHE B O 1
ATOM 762 N N . HIS B 1 16 ? -0.872 -13.727 -2.268 1 97.69 16 HIS B N 1
ATOM 763 C CA . HIS B 1 16 ? -2.023 -13.797 -3.16 1 97.69 16 HIS B CA 1
ATOM 764 C C . HIS B 1 16 ? -2.783 -12.477 -3.188 1 97.69 16 HIS B C 1
ATOM 766 O O . HIS B 1 16 ? -2.736 -11.711 -2.223 1 97.69 16 HIS B O 1
ATOM 772 N N . TYR B 1 17 ? -3.375 -12.18 -4.285 1 98.44 17 TYR B N 1
ATOM 773 C CA . TYR B 1 17 ? -4.266 -11.023 -4.348 1 98.44 17 TYR B CA 1
ATOM 774 C C . TYR B 1 17 ? -5.59 -11.391 -5.004 1 98.44 17 TYR B C 1
ATOM 776 O O . TYR B 1 17 ? -5.66 -12.344 -5.781 1 98.44 17 TYR B O 1
ATOM 784 N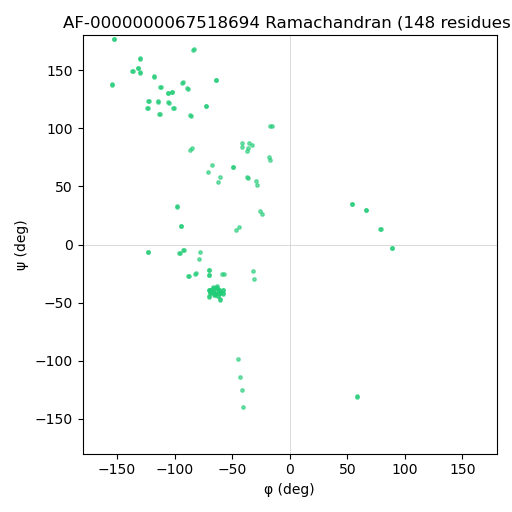 N . ARG B 1 18 ? -6.629 -10.648 -4.598 1 98.19 18 ARG B N 1
ATOM 785 C CA . ARG B 1 18 ? -7.949 -10.75 -5.211 1 98.19 18 ARG B CA 1
ATOM 786 C C . ARG B 1 18 ? -8.484 -9.367 -5.582 1 98.19 18 ARG B C 1
ATOM 788 O O . ARG B 1 18 ? -8.195 -8.383 -4.898 1 98.19 18 ARG B O 1
ATOM 795 N N . VAL B 1 19 ? -9.273 -9.375 -6.684 1 98.19 19 VAL B N 1
ATOM 796 C CA . VAL B 1 19 ? -9.914 -8.141 -7.125 1 98.19 19 VAL B CA 1
ATOM 797 C C . VAL B 1 19 ? -11.43 -8.273 -6.977 1 98.19 19 VAL B C 1
ATOM 799 O O . VAL B 1 19 ? -12.031 -9.234 -7.461 1 98.19 19 VAL B O 1
ATOM 802 N N . THR B 1 20 ? -11.953 -7.305 -6.188 1 97.81 20 THR B N 1
ATOM 803 C CA . THR B 1 20 ? -13.406 -7.324 -6.02 1 97.81 20 THR B CA 1
ATOM 804 C C . THR B 1 20 ? -14.094 -6.617 -7.184 1 97.81 20 THR B C 1
ATOM 806 O O . THR B 1 20 ? -13.438 -5.977 -8.008 1 97.81 20 THR B O 1
ATOM 809 N N . LYS B 1 21 ? -15.445 -6.738 -7.328 1 95.19 21 LYS B N 1
ATOM 810 C CA . LYS B 1 21 ? -16.234 -6.141 -8.398 1 95.19 21 LYS B CA 1
ATOM 811 C C . LYS B 1 21 ? -16.078 -4.621 -8.422 1 95.19 21 LYS B C 1
ATOM 813 O O . LYS B 1 21 ? -16.125 -4.004 -9.484 1 95.19 21 LYS B O 1
ATOM 818 N N . ASN B 1 22 ? -15.742 -4.004 -7.25 1 94.5 22 ASN B N 1
ATOM 819 C CA . ASN B 1 22 ? -15.602 -2.557 -7.148 1 94.5 22 ASN B CA 1
ATOM 820 C C . ASN B 1 22 ? -14.156 -2.117 -7.336 1 94.5 22 ASN B C 1
ATOM 822 O O . ASN B 1 22 ? -13.773 -1.023 -6.918 1 94.5 22 ASN B O 1
ATOM 826 N N . ASN B 1 23 ? -13.344 -3 -7.863 1 95.31 23 ASN B N 1
ATOM 827 C CA . ASN B 1 23 ? -11.953 -2.725 -8.211 1 95.31 23 ASN B CA 1
ATOM 828 C C . ASN B 1 23 ? -11.109 -2.459 -6.969 1 95.31 23 ASN B C 1
ATOM 830 O O . ASN B 1 23 ? -10.172 -1.654 -7.008 1 95.31 23 ASN B O 1
ATOM 834 N N . ILE B 1 24 ? -11.555 -3.098 -5.906 1 98.25 24 ILE B N 1
ATOM 835 C CA . ILE B 1 24 ? -10.758 -3.137 -4.688 1 98.25 24 ILE B CA 1
ATOM 836 C C . ILE B 1 24 ? -9.812 -4.336 -4.73 1 98.25 24 ILE B C 1
ATOM 838 O O . ILE B 1 24 ? -10.211 -5.434 -5.133 1 98.25 24 ILE B O 1
ATOM 842 N N . VAL B 1 25 ? -8.469 -4.059 -4.348 1 98.75 25 VAL B N 1
ATOM 843 C CA . VAL B 1 25 ? -7.492 -5.148 -4.352 1 98.75 25 VAL B CA 1
ATOM 844 C C . VAL B 1 25 ? -7.203 -5.582 -2.916 1 98.75 25 VAL B C 1
ATOM 846 O O . VAL B 1 25 ? -6.84 -4.762 -2.072 1 98.75 25 VAL B O 1
ATOM 849 N N . LEU B 1 26 ? -7.445 -6.859 -2.623 1 98.75 26 LEU B N 1
ATOM 850 C CA . LEU B 1 26 ? -7.094 -7.48 -1.349 1 98.75 26 LEU B CA 1
ATOM 851 C C . LEU B 1 26 ? -5.809 -8.297 -1.474 1 98.75 26 LEU B C 1
ATOM 853 O O . LEU B 1 26 ? -5.738 -9.227 -2.277 1 98.75 26 LEU B O 1
ATOM 857 N N . ILE B 1 27 ? -4.809 -7.891 -0.731 1 98.44 27 ILE B N 1
ATOM 858 C CA . ILE B 1 27 ? -3.551 -8.625 -0.766 1 98.44 27 ILE B CA 1
ATOM 859 C C . ILE B 1 27 ? -3.393 -9.438 0.517 1 98.44 27 ILE B C 1
ATOM 861 O O . ILE B 1 27 ? -3.564 -8.914 1.619 1 98.44 27 ILE B O 1
ATOM 865 N N . GLU B 1 28 ? -3.068 -10.742 0.292 1 98 28 GLU B N 1
ATOM 866 C CA . GLU B 1 28 ? -2.916 -11.68 1.402 1 98 28 GLU B CA 1
ATOM 867 C C . GLU B 1 28 ? -1.494 -12.227 1.473 1 98 28 GLU B C 1
ATOM 869 O O . GLU B 1 28 ? -0.842 -12.406 0.443 1 98 28 GLU B O 1
ATOM 874 N N . TYR B 1 29 ? -1.047 -12.438 2.67 1 95.94 29 TYR B N 1
ATOM 875 C CA . TYR B 1 29 ? 0.195 -13.125 2.994 1 95.94 29 TYR B CA 1
ATOM 876 C C . TYR B 1 29 ? -0.064 -14.305 3.93 1 95.94 29 TYR B C 1
ATOM 878 O O . TYR B 1 29 ? -0.591 -14.125 5.031 1 95.94 29 TYR B O 1
ATOM 886 N N . TYR B 1 30 ? 0.25 -15.555 3.457 1 94.44 30 TYR B N 1
ATOM 887 C CA . TYR B 1 30 ? -0.041 -16.781 4.203 1 94.44 30 TYR B CA 1
ATOM 888 C C . TYR B 1 30 ? -1.513 -16.844 4.59 1 94.44 30 TYR B C 1
ATOM 890 O O . TYR B 1 30 ? -1.848 -17.188 5.727 1 94.44 30 TYR B O 1
ATOM 898 N N . GLY B 1 31 ? -2.346 -16.312 3.693 1 94.19 31 GLY B N 1
ATOM 899 C CA . GLY B 1 31 ? -3.783 -16.438 3.873 1 94.19 31 GLY B CA 1
ATOM 900 C C . GLY B 1 31 ? -4.387 -15.312 4.691 1 94.19 31 GLY B C 1
ATOM 901 O O . GLY B 1 31 ? -5.605 -15.25 4.859 1 94.19 31 GLY B O 1
ATOM 902 N N . LYS B 1 32 ? -3.52 -14.445 5.148 1 95.38 32 LYS B N 1
ATOM 903 C CA . LYS B 1 32 ? -3.996 -13.312 5.941 1 95.38 32 LYS B CA 1
ATOM 904 C C . LYS B 1 32 ? -4.031 -12.039 5.105 1 95.38 32 LYS B C 1
ATOM 906 O O . LYS B 1 32 ? -3.088 -11.742 4.367 1 95.38 32 LYS B O 1
ATOM 911 N N . GLN B 1 33 ? -5.203 -11.375 5.215 1 97.38 33 GLN B N 1
ATOM 912 C CA . GLN B 1 33 ? -5.301 -10.102 4.52 1 97.38 33 GLN B CA 1
ATOM 913 C C . GLN B 1 33 ? -4.469 -9.031 5.219 1 97.38 33 GLN B C 1
ATOM 915 O O . GLN B 1 33 ? -4.754 -8.656 6.359 1 97.38 33 GLN B O 1
ATOM 920 N N . ILE B 1 34 ? -3.473 -8.492 4.449 1 97.5 34 ILE B N 1
ATOM 921 C CA . ILE B 1 34 ? -2.562 -7.582 5.137 1 97.5 34 ILE B CA 1
ATOM 922 C C . ILE B 1 34 ? -2.561 -6.223 4.438 1 97.5 34 ILE B C 1
ATOM 924 O O . ILE B 1 34 ? -1.94 -5.273 4.918 1 97.5 34 ILE B O 1
ATOM 928 N N . MET B 1 35 ? -3.25 -6.121 3.277 1 98.44 35 MET B N 1
ATOM 929 C CA . MET B 1 35 ? -3.32 -4.836 2.582 1 98.44 35 MET B CA 1
ATOM 930 C C . MET B 1 35 ? -4.57 -4.758 1.714 1 98.44 35 MET B C 1
ATOM 932 O O . MET B 1 35 ? -4.957 -5.738 1.077 1 98.44 35 MET B O 1
ATOM 936 N N . ILE B 1 36 ? -5.211 -3.551 1.765 1 98.75 36 ILE B N 1
ATOM 937 C CA . ILE B 1 36 ? -6.34 -3.23 0.899 1 98.75 36 ILE B CA 1
ATOM 938 C C . ILE B 1 36 ? -6.027 -1.973 0.091 1 98.75 36 ILE B C 1
ATOM 940 O O . ILE B 1 36 ? -5.617 -0.953 0.651 1 98.75 36 ILE B O 1
ATOM 944 N N . LEU B 1 37 ? -6.094 -2.07 -1.182 1 98.5 37 LEU B N 1
ATOM 945 C CA . LEU B 1 37 ? -5.848 -0.961 -2.098 1 98.5 37 LEU B CA 1
ATOM 946 C C . LEU B 1 37 ? -7.129 -0.56 -2.82 1 98.5 37 LEU B C 1
ATOM 948 O O . LEU B 1 37 ? -7.895 -1.422 -3.258 1 98.5 37 LEU B O 1
ATOM 952 N N . LYS B 1 38 ? -7.355 0.762 -2.893 1 97.75 38 LYS B N 1
ATOM 953 C CA . LYS B 1 38 ? -8.516 1.303 -3.596 1 97.75 38 LYS B CA 1
ATOM 954 C C . LYS B 1 38 ? -8.102 2.404 -4.57 1 97.75 38 LYS B C 1
ATOM 956 O O . LYS B 1 38 ? -6.996 2.939 -4.477 1 97.75 38 LYS B O 1
ATOM 961 N N . GLY B 1 39 ? -8.969 2.674 -5.523 1 94.69 39 GLY B N 1
ATOM 962 C CA . GLY B 1 39 ? -8.758 3.795 -6.426 1 94.69 39 GLY B CA 1
ATOM 963 C C . GLY B 1 39 ? -7.457 3.709 -7.195 1 94.69 39 GLY B C 1
ATOM 964 O O . GLY B 1 39 ? -7.133 2.662 -7.762 1 94.69 39 GLY B O 1
ATOM 965 N N . THR B 1 40 ? -6.73 4.805 -7.18 1 93.88 40 THR B N 1
ATOM 966 C CA . THR B 1 40 ? -5.504 4.926 -7.961 1 93.88 40 THR B CA 1
ATOM 967 C C . THR B 1 40 ? -4.461 3.916 -7.488 1 93.88 40 THR B C 1
ATOM 969 O O . THR B 1 40 ? -3.721 3.354 -8.297 1 93.88 40 THR B O 1
ATOM 972 N N . ALA B 1 41 ? -4.379 3.631 -6.219 1 95.94 41 ALA B N 1
ATOM 973 C CA . ALA B 1 41 ? -3.432 2.658 -5.676 1 95.94 41 ALA B CA 1
ATOM 974 C C . ALA B 1 41 ? -3.699 1.264 -6.234 1 95.94 41 ALA B C 1
ATOM 976 O O . ALA B 1 41 ? -2.766 0.543 -6.594 1 95.94 41 ALA B O 1
ATOM 977 N N . ALA B 1 42 ? -5.012 0.943 -6.32 1 98.06 42 ALA B N 1
ATOM 978 C CA . ALA B 1 42 ? -5.391 -0.349 -6.883 1 98.06 42 ALA B CA 1
ATOM 979 C C . ALA B 1 42 ? -5.02 -0.432 -8.359 1 98.06 42 ALA B C 1
ATOM 981 O O . ALA B 1 42 ? -4.469 -1.438 -8.812 1 98.06 42 ALA B O 1
ATOM 982 N N . GLU B 1 43 ? -5.301 0.651 -9.07 1 96.88 43 GLU B N 1
ATOM 983 C CA . GLU B 1 43 ? -5.023 0.691 -10.508 1 96.88 43 GLU B CA 1
ATOM 984 C C . GLU B 1 43 ? -3.537 0.506 -10.789 1 96.88 43 GLU B C 1
ATOM 986 O O . GLU B 1 43 ? -3.158 -0.265 -11.672 1 96.88 43 GLU B O 1
ATOM 991 N N . LYS B 1 44 ? -2.727 1.147 -9.992 1 96.06 44 LYS B N 1
ATOM 992 C CA . LYS B 1 44 ? -1.282 1.074 -10.18 1 96.06 44 LYS B CA 1
ATOM 993 C C . LYS B 1 44 ? -0.754 -0.321 -9.859 1 96.06 44 LYS B C 1
ATOM 995 O O . LYS B 1 44 ? 0.081 -0.859 -10.586 1 96.06 44 LYS B O 1
ATOM 1000 N N . PHE B 1 45 ? -1.271 -0.904 -8.797 1 97.81 45 PHE B N 1
ATOM 1001 C CA . PHE B 1 45 ? -0.884 -2.262 -8.43 1 97.81 45 PHE B CA 1
ATOM 1002 C C . PHE B 1 45 ? -1.24 -3.244 -9.539 1 97.81 45 PHE B C 1
ATOM 1004 O O . PHE B 1 45 ? -0.407 -4.055 -9.953 1 97.81 45 PHE B O 1
ATOM 1011 N N . LEU B 1 46 ? -2.447 -3.139 -10.031 1 98.06 46 LEU B N 1
ATOM 1012 C CA . LEU B 1 46 ? -2.922 -4.074 -11.047 1 98.06 46 LEU B CA 1
ATOM 1013 C C . LEU B 1 46 ? -2.135 -3.908 -12.344 1 98.06 46 LEU B C 1
ATOM 1015 O O . LEU B 1 46 ? -1.871 -4.891 -13.047 1 98.06 46 LEU B O 1
ATOM 1019 N N . ASN B 1 47 ? -1.829 -2.633 -12.672 1 97.5 47 ASN B N 1
ATOM 1020 C CA . ASN B 1 47 ? -1.005 -2.396 -13.852 1 97.5 47 ASN B CA 1
ATOM 1021 C C . ASN B 1 47 ? 0.338 -3.113 -13.75 1 97.5 47 ASN B C 1
ATOM 1023 O O . ASN B 1 47 ? 0.778 -3.752 -14.711 1 97.5 47 ASN B O 1
ATOM 1027 N N . LYS B 1 48 ? 0.971 -3.078 -12.555 1 97.56 48 LYS B N 1
ATOM 1028 C CA . LYS B 1 48 ? 2.24 -3.764 -12.328 1 97.56 48 LYS B CA 1
ATOM 1029 C C . LYS B 1 48 ? 2.072 -5.277 -12.438 1 97.56 48 LYS B C 1
ATOM 1031 O O . LYS B 1 48 ? 2.877 -5.949 -13.086 1 97.56 48 LYS B O 1
ATOM 1036 N N . ILE B 1 49 ? 1.016 -5.781 -11.883 1 98.06 49 ILE B N 1
ATOM 1037 C CA . ILE B 1 49 ? 0.747 -7.215 -11.859 1 98.06 49 ILE B CA 1
ATOM 1038 C C . ILE B 1 49 ? 0.506 -7.723 -13.273 1 98.06 49 ILE B C 1
ATOM 1040 O O . ILE B 1 49 ? 1 -8.789 -13.656 1 98.06 49 ILE B O 1
ATOM 1044 N N . ASN B 1 50 ? -0.222 -6.934 -14 1 97.5 50 ASN B N 1
ATOM 1045 C CA . ASN B 1 50 ? -0.583 -7.332 -15.359 1 97.5 50 ASN B CA 1
ATOM 1046 C C . ASN B 1 50 ? 0.627 -7.316 -16.281 1 97.5 50 ASN B C 1
ATOM 1048 O O . ASN B 1 50 ? 0.632 -7.992 -17.312 1 97.5 50 ASN B O 1
ATOM 1052 N N . HIS B 1 51 ? 1.646 -6.566 -15.922 1 97.81 51 HIS B N 1
ATOM 1053 C CA . HIS B 1 51 ? 2.836 -6.469 -16.75 1 97.81 51 HIS B CA 1
ATOM 1054 C C . HIS B 1 51 ? 3.918 -7.438 -16.297 1 97.81 51 HIS B C 1
ATOM 1056 O O . HIS B 1 51 ? 4.977 -7.539 -16.922 1 97.81 51 HIS B O 1
ATOM 1062 N N . ALA B 1 52 ? 3.699 -8.102 -15.148 1 97 52 ALA B N 1
ATOM 1063 C CA . ALA B 1 52 ? 4.637 -9.102 -14.664 1 97 52 ALA B CA 1
ATOM 1064 C C . ALA B 1 52 ? 4.715 -10.289 -15.617 1 97 52 ALA B C 1
ATOM 1066 O O . ALA B 1 52 ? 3.693 -10.734 -16.141 1 97 52 ALA B O 1
ATOM 1067 N N . HIS B 1 53 ? 5.863 -10.805 -15.797 1 96.62 53 HIS B N 1
ATOM 1068 C CA . HIS B 1 53 ? 6.094 -11.828 -16.812 1 96.62 53 HIS B CA 1
ATOM 1069 C C . HIS B 1 53 ? 5.824 -13.219 -16.25 1 96.62 53 HIS B C 1
ATOM 1071 O O . HIS B 1 53 ? 5.57 -14.156 -17.016 1 96.62 53 HIS B O 1
ATOM 1077 N N . ASN B 1 54 ? 5.98 -13.383 -14.977 1 95.31 54 ASN B N 1
ATOM 1078 C CA . ASN B 1 54 ? 5.801 -14.695 -14.359 1 95.31 54 ASN B CA 1
ATOM 1079 C C . ASN B 1 54 ? 5.367 -14.57 -12.898 1 95.31 54 ASN B C 1
ATOM 1081 O O . ASN B 1 54 ? 5.289 -13.469 -12.359 1 95.31 54 ASN B O 1
ATOM 1085 N N . ASP B 1 55 ? 5.133 -15.711 -12.328 1 94.19 55 ASP B N 1
ATOM 1086 C CA . ASP B 1 55 ? 4.602 -15.742 -10.969 1 94.19 55 ASP B CA 1
ATOM 1087 C C . ASP B 1 55 ? 5.625 -15.211 -9.961 1 94.19 55 ASP B C 1
ATOM 1089 O O . ASP B 1 55 ? 5.262 -14.602 -8.961 1 94.19 55 ASP B O 1
ATOM 1093 N N . THR B 1 56 ? 6.836 -15.523 -10.219 1 94.31 56 THR B N 1
ATOM 1094 C CA . THR B 1 56 ? 7.887 -15.031 -9.336 1 94.31 56 THR B CA 1
ATOM 1095 C C . THR B 1 56 ? 7.871 -13.508 -9.258 1 94.31 56 THR B C 1
ATOM 1097 O O . THR B 1 56 ? 7.992 -12.93 -8.18 1 94.31 56 THR B O 1
ATOM 1100 N N . GLU B 1 57 ? 7.629 -12.875 -10.375 1 95.75 57 GLU B N 1
ATOM 1101 C CA . GLU B 1 57 ? 7.566 -11.414 -10.438 1 95.75 57 GLU B CA 1
ATOM 1102 C C . GLU B 1 57 ? 6.332 -10.883 -9.711 1 95.75 57 GLU B C 1
ATOM 1104 O O . GLU B 1 57 ? 6.406 -9.867 -9.023 1 95.75 57 GLU B O 1
ATOM 1109 N N . LYS B 1 58 ? 5.242 -11.523 -9.852 1 97.5 58 LYS B N 1
ATOM 1110 C CA . LYS B 1 58 ? 4.035 -11.133 -9.141 1 97.5 58 LYS B CA 1
ATOM 1111 C C . LYS B 1 58 ? 4.234 -11.227 -7.629 1 97.5 58 LYS B C 1
ATOM 1113 O O . LYS B 1 58 ? 3.789 -10.359 -6.879 1 97.5 58 LYS B O 1
ATOM 1118 N N . GLN B 1 59 ? 4.973 -12.328 -7.262 1 96.88 59 GLN B N 1
ATOM 1119 C CA . GLN B 1 59 ? 5.277 -12.492 -5.844 1 96.88 59 GLN B CA 1
ATOM 1120 C C . GLN B 1 59 ? 6.137 -11.344 -5.324 1 96.88 59 GLN B C 1
ATOM 1122 O O . GLN B 1 59 ? 5.895 -10.82 -4.238 1 96.88 59 GLN B O 1
ATOM 1127 N N . LEU B 1 60 ? 7.055 -10.891 -6.168 1 95.5 60 LEU B N 1
ATOM 1128 C CA . LEU B 1 60 ? 7.957 -9.812 -5.801 1 95.5 60 LEU B CA 1
ATOM 1129 C C . LEU B 1 60 ? 7.207 -8.484 -5.703 1 95.5 60 LEU B C 1
ATOM 1131 O O . LEU B 1 60 ? 7.438 -7.703 -4.777 1 95.5 60 LEU B O 1
ATOM 1135 N N . ILE B 1 61 ? 6.289 -8.25 -6.594 1 96.75 61 ILE B N 1
ATOM 1136 C CA . ILE B 1 61 ? 5.496 -7.023 -6.598 1 96.75 61 ILE B CA 1
ATOM 1137 C C . ILE B 1 61 ? 4.684 -6.934 -5.309 1 96.75 61 ILE B C 1
ATOM 1139 O O . ILE B 1 61 ? 4.664 -5.891 -4.652 1 96.75 61 ILE B O 1
ATOM 1143 N N . MET B 1 62 ? 4.078 -8.047 -4.934 1 97.44 62 MET B N 1
ATOM 1144 C CA . MET B 1 62 ? 3.262 -8.047 -3.723 1 97.44 62 MET B CA 1
ATOM 1145 C C . MET B 1 62 ? 4.133 -7.914 -2.479 1 97.44 62 MET B C 1
ATOM 1147 O O . MET B 1 62 ? 3.771 -7.215 -1.53 1 97.44 62 MET B O 1
ATOM 1151 N N . ALA B 1 63 ? 5.25 -8.555 -2.486 1 96.38 63 ALA B N 1
ATOM 1152 C CA . ALA B 1 63 ? 6.176 -8.43 -1.364 1 96.38 63 ALA B CA 1
ATOM 1153 C C . ALA B 1 63 ? 6.625 -6.98 -1.188 1 96.38 63 ALA B C 1
ATOM 1155 O O . ALA B 1 63 ? 6.66 -6.465 -0.067 1 96.38 63 ALA B O 1
ATOM 1156 N N . LYS B 1 64 ? 6.887 -6.293 -2.266 1 94.19 64 LYS B N 1
ATOM 1157 C CA . LYS B 1 64 ? 7.379 -4.918 -2.227 1 94.19 64 LYS B CA 1
ATOM 1158 C C . LYS B 1 64 ? 6.293 -3.957 -1.749 1 94.19 64 LYS B C 1
ATOM 1160 O O . LYS B 1 64 ? 6.535 -3.129 -0.869 1 94.19 64 LYS B O 1
ATOM 1165 N N . VAL B 1 65 ? 5.117 -4.16 -2.305 1 95.75 65 VAL B N 1
ATOM 1166 C CA . VAL B 1 65 ? 4.074 -3.189 -1.984 1 95.75 65 VAL B CA 1
ATOM 1167 C C . VAL B 1 65 ? 3.65 -3.35 -0.527 1 95.75 65 VAL B C 1
ATOM 1169 O O . VAL B 1 65 ? 3.232 -2.383 0.114 1 95.75 65 VAL B O 1
ATOM 1172 N N . THR B 1 66 ? 3.803 -4.555 0.08 1 96 66 THR B N 1
ATOM 1173 C CA . THR B 1 66 ? 3.406 -4.801 1.463 1 96 66 THR B CA 1
ATOM 1174 C C . THR B 1 66 ? 4.582 -4.566 2.41 1 96 66 THR B C 1
ATOM 1176 O O . THR B 1 66 ? 4.426 -4.645 3.631 1 96 66 THR B O 1
ATOM 1179 N N . GLY B 1 67 ? 5.75 -4.281 1.88 1 91.12 67 GLY B N 1
ATOM 1180 C CA . GLY B 1 67 ? 6.914 -4.035 2.717 1 91.12 67 GLY B CA 1
ATOM 1181 C C . GLY B 1 67 ? 7.543 -5.309 3.254 1 91.12 67 GLY B C 1
ATOM 1182 O O . GLY B 1 67 ? 8.289 -5.273 4.234 1 91.12 67 GLY B O 1
ATOM 1183 N N . ASN B 1 68 ? 7.172 -6.367 2.723 1 91 68 ASN B N 1
ATOM 1184 C CA . ASN B 1 68 ? 7.719 -7.645 3.164 1 91 68 ASN B CA 1
ATOM 1185 C C . ASN B 1 68 ? 8.852 -8.117 2.258 1 91 68 ASN B C 1
ATOM 1187 O O . ASN B 1 68 ? 8.953 -9.305 1.942 1 91 68 ASN B O 1
ATOM 1191 N N . PHE B 1 69 ? 9.523 -7.141 1.771 1 88.12 69 PHE B N 1
ATOM 1192 C CA . PHE B 1 69 ? 10.641 -7.414 0.871 1 88.12 69 PHE B CA 1
ATOM 1193 C C . PHE B 1 69 ? 11.961 -7.02 1.513 1 88.12 69 PHE B C 1
ATOM 1195 O O . PHE B 1 69 ? 12.086 -5.926 2.072 1 88.12 69 PHE B O 1
ATOM 1202 N N . LYS B 1 70 ? 12.914 -7.895 1.888 1 79.56 70 LYS B N 1
ATOM 1203 C CA . LYS B 1 70 ? 14.25 -7.59 2.406 1 79.56 70 LYS B CA 1
ATOM 1204 C C . LYS B 1 70 ? 15.25 -7.402 1.272 1 79.56 70 LYS B C 1
ATOM 1206 O O . LYS B 1 70 ? 15.297 -8.203 0.341 1 79.56 70 LYS B O 1
ATOM 1211 N N . ARG B 1 71 ? 15.75 -6.137 1.068 1 66.38 71 ARG B N 1
ATOM 1212 C CA . ARG B 1 71 ? 16.75 -5.898 0.029 1 66.38 71 ARG B CA 1
ATOM 1213 C C . ARG B 1 71 ? 18.031 -6.676 0.312 1 66.38 71 ARG B C 1
ATOM 1215 O O . ARG B 1 71 ? 18.578 -6.598 1.414 1 66.38 71 ARG B O 1
ATOM 1222 N N . GLY B 1 72 ? 18.109 -7.805 0.509 1 48 72 GLY B N 1
ATOM 1223 C CA . GLY B 1 72 ? 19.391 -8.422 0.8 1 48 72 GLY B CA 1
ATOM 1224 C C . GLY B 1 72 ? 20.516 -7.898 -0.07 1 48 72 GLY B C 1
ATOM 1225 O O . GLY B 1 72 ? 20.984 -6.777 0.122 1 48 72 GLY B O 1
ATOM 1226 N N . ASN B 1 73 ? 21.359 -8.898 -0.883 1 43.56 73 ASN B N 1
ATOM 1227 C CA . ASN B 1 73 ? 22.734 -8.797 -1.346 1 43.56 73 ASN B CA 1
ATOM 1228 C C . ASN B 1 73 ? 22.875 -7.77 -2.461 1 43.56 73 ASN B C 1
ATOM 1230 O O . ASN B 1 73 ? 22.344 -7.953 -3.557 1 43.56 73 ASN B O 1
ATOM 1234 N N . GLU B 1 74 ? 22.578 -6.375 -2.223 1 40 74 GLU B N 1
ATOM 1235 C CA . GLU B 1 74 ? 23.438 -5.66 -3.168 1 40 74 GLU B CA 1
ATOM 1236 C C . GLU B 1 74 ? 24.766 -6.367 -3.352 1 40 74 GLU B C 1
ATOM 1238 O O . GLU B 1 74 ? 25.5 -6.598 -2.381 1 40 74 GLU B O 1
ATOM 1243 N N . ARG B 1 75 ? 24.797 -7.203 -4.168 1 36.47 75 ARG B N 1
ATOM 1244 C CA . ARG B 1 75 ? 26.141 -7.602 -4.547 1 36.47 75 ARG B CA 1
ATOM 1245 C C . ARG B 1 75 ? 27.062 -6.387 -4.668 1 36.47 75 ARG B C 1
ATOM 1247 O O . ARG B 1 75 ? 26.75 -5.445 -5.402 1 36.47 75 ARG B O 1
ATOM 1254 N N . GLN B 1 76 ? 27.797 -5.848 -3.527 1 30.91 76 GLN B N 1
ATOM 1255 C CA . GLN B 1 76 ? 29.078 -5.203 -3.764 1 30.91 76 GLN B CA 1
ATOM 1256 C C . GLN B 1 76 ? 29.906 -5.984 -4.777 1 30.91 76 GLN B C 1
ATOM 1258 O O . GLN B 1 76 ? 29.766 -7.203 -4.898 1 30.91 76 GLN B O 1
#

Solvent-accessible surface area (backbone atoms only — not comparable to full-atom values): 9017 Å² total; per-residue (Å²): 126,84,72,67,78,72,71,78,73,65,68,91,60,47,53,48,74,48,75,46,97,84,53,32,32,42,33,24,52,80,82,36,78,35,34,39,29,26,65,64,29,19,52,52,51,49,54,53,50,70,67,38,88,46,69,69,50,40,39,49,52,52,24,52,77,41,60,69,54,79,83,66,82,70,74,124,127,82,73,67,78,73,70,76,76,64,68,90,60,48,53,48,74,48,75,46,96,84,54,33,32,43,34,25,53,80,83,38,79,35,35,38,28,24,63,66,29,19,52,51,50,49,53,53,50,70,67,40,88,45,68,71,48,41,39,49,52,52,25,51,75,42,56,68,54,79,83,66,82,70,75,126

pLDDT: mean 83.57, std 22.8, range [30.25, 98.75]